Protein AF-A0A059Q2N5-F1 (afdb_monomer_lite)

Structure (mmCIF, N/CA/C/O backbone):
data_AF-A0A059Q2N5-F1
#
_entry.id   AF-A0A059Q2N5-F1
#
loop_
_atom_site.group_PDB
_atom_site.id
_atom_site.type_symbol
_atom_site.lab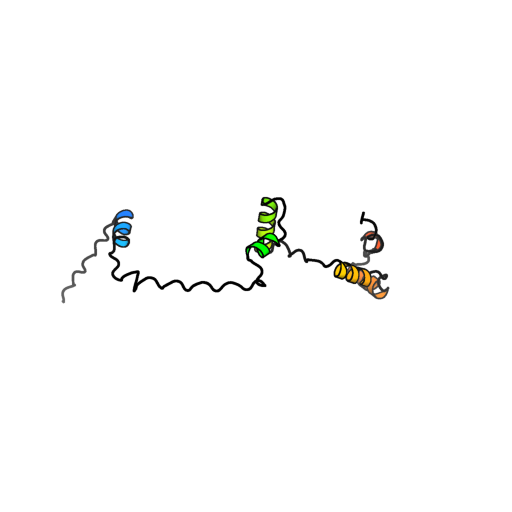el_atom_id
_atom_site.label_alt_id
_atom_site.label_comp_id
_atom_site.label_asym_id
_atom_site.label_entity_id
_atom_site.label_seq_id
_atom_site.pdbx_PDB_ins_code
_atom_site.Cartn_x
_atom_site.Cartn_y
_atom_site.Cartn_z
_atom_site.occupancy
_atom_site.B_iso_or_equiv
_atom_site.auth_seq_id
_atom_site.auth_comp_id
_atom_site.auth_asym_id
_atom_site.auth_atom_id
_atom_site.pdbx_PDB_model_num
ATOM 1 N N . MET A 1 1 ? 0.644 13.457 84.476 1.00 48.28 1 MET A N 1
ATOM 2 C CA . MET A 1 1 ? 0.980 12.696 83.256 1.00 48.28 1 MET A CA 1
ATOM 3 C C . MET A 1 1 ? -0.328 12.282 82.601 1.00 48.28 1 MET A C 1
ATOM 5 O O . MET A 1 1 ? -1.118 11.658 83.302 1.00 48.28 1 MET A O 1
ATOM 9 N N . PRO A 1 2 ? -0.624 12.721 81.366 1.00 49.97 2 PRO A N 1
ATOM 10 C CA . PRO A 1 2 ? -1.910 12.474 80.725 1.00 49.97 2 PRO A CA 1
ATOM 11 C C . PRO A 1 2 ? -1.990 11.068 80.114 1.00 49.97 2 PRO A C 1
ATOM 13 O O . PRO A 1 2 ? -0.990 10.477 79.713 1.00 49.97 2 PRO A O 1
ATOM 16 N N . THR A 1 3 ? -3.217 10.568 80.091 1.00 53.81 3 THR A N 1
ATOM 17 C CA . THR A 1 3 ? -3.716 9.303 79.551 1.00 53.81 3 THR A CA 1
ATOM 18 C C . THR A 1 3 ? -3.401 9.150 78.059 1.00 53.81 3 THR A C 1
ATOM 20 O O . THR A 1 3 ? -3.727 10.031 77.267 1.00 53.81 3 THR A O 1
ATOM 23 N N . VAL A 1 4 ? -2.790 8.023 77.674 1.00 58.91 4 VAL A N 1
ATOM 24 C CA . VAL A 1 4 ? -2.686 7.585 76.274 1.00 58.91 4 VAL A CA 1
ATOM 25 C C . VAL A 1 4 ? -4.030 6.997 75.858 1.00 58.91 4 VAL A C 1
ATOM 27 O O . VAL A 1 4 ? -4.540 6.073 76.490 1.00 58.91 4 VAL A O 1
ATOM 30 N N . ASP A 1 5 ? -4.591 7.597 74.817 1.00 48.28 5 ASP A N 1
ATOM 31 C CA . ASP A 1 5 ? -5.804 7.181 74.131 1.00 48.28 5 ASP A CA 1
ATOM 32 C C . ASP A 1 5 ? -5.587 5.811 73.473 1.00 48.28 5 ASP A C 1
ATOM 34 O O . ASP A 1 5 ? -4.593 5.577 72.775 1.00 48.28 5 ASP A O 1
ATOM 38 N N . GLY A 1 6 ? -6.494 4.879 73.756 1.00 43.91 6 GLY A N 1
ATOM 39 C CA . GLY A 1 6 ? -6.461 3.519 73.244 1.00 43.91 6 GLY A CA 1
ATOM 40 C C . GLY A 1 6 ? -6.873 3.507 71.781 1.00 43.91 6 GLY A C 1
ATOM 41 O O . GLY A 1 6 ? -8.053 3.371 71.468 1.00 43.91 6 GLY A O 1
ATOM 42 N N . GLY A 1 7 ? -5.894 3.619 70.884 1.00 44.41 7 GLY A N 1
ATOM 43 C CA . GLY A 1 7 ? -6.077 3.318 69.471 1.00 44.41 7 GLY A CA 1
ATOM 44 C C . GLY A 1 7 ? -6.576 1.884 69.313 1.00 44.41 7 GLY A C 1
ATOM 45 O O . GLY A 1 7 ? -5.833 0.930 69.538 1.00 44.41 7 GLY A O 1
ATOM 46 N N . VAL A 1 8 ? -7.849 1.747 68.946 1.00 50.94 8 VAL A N 1
ATOM 47 C CA . VAL A 1 8 ? -8.463 0.487 68.526 1.00 50.94 8 VAL A CA 1
ATOM 48 C C . VAL A 1 8 ? -7.635 -0.053 67.358 1.00 50.94 8 VAL A C 1
ATOM 50 O O . VAL A 1 8 ? -7.578 0.605 66.314 1.00 50.94 8 VAL A O 1
ATOM 53 N N . PRO A 1 9 ? -6.987 -1.226 67.470 1.00 48.66 9 PRO A N 1
ATOM 54 C CA . PRO A 1 9 ? -6.492 -1.882 66.280 1.00 48.66 9 PRO A CA 1
ATOM 55 C C . PRO A 1 9 ? -7.733 -2.289 65.492 1.00 48.66 9 PRO A C 1
ATOM 57 O O . PRO A 1 9 ? -8.501 -3.146 65.932 1.00 48.66 9 PRO A O 1
ATOM 60 N N . HIS A 1 10 ? -7.963 -1.652 64.341 1.00 47.88 10 HIS A N 1
ATOM 61 C CA . HIS A 1 10 ? -8.820 -2.244 63.327 1.00 47.88 10 HIS A CA 1
ATOM 62 C C . HIS A 1 10 ? -8.214 -3.607 63.022 1.00 47.88 10 HIS A C 1
ATOM 64 O O . HIS A 1 10 ? -7.188 -3.712 62.352 1.00 47.88 10 HIS A O 1
ATOM 70 N N . ALA A 1 11 ? -8.812 -4.637 63.616 1.00 44.19 11 ALA A N 1
ATOM 71 C CA . ALA A 1 11 ? -8.496 -6.015 63.345 1.00 44.19 11 ALA A CA 1
ATOM 72 C C . ALA A 1 11 ? -8.611 -6.185 61.832 1.00 44.19 11 ALA A C 1
ATOM 74 O O . ALA A 1 11 ? -9.702 -6.100 61.268 1.00 44.19 11 ALA A O 1
ATOM 75 N N . THR A 1 12 ? -7.473 -6.358 61.166 1.00 53.62 12 THR A N 1
ATOM 76 C CA . THR A 1 12 ? -7.417 -6.792 59.776 1.00 53.62 12 THR A CA 1
ATOM 77 C C . THR A 1 12 ? -7.909 -8.227 59.761 1.00 53.62 12 THR A C 1
ATOM 79 O O . THR A 1 12 ? -7.124 -9.171 59.845 1.00 53.62 12 THR A O 1
ATOM 82 N N . ALA A 1 13 ? -9.230 -8.380 59.744 1.00 57.78 13 ALA A N 1
ATOM 83 C CA . ALA A 1 13 ? -9.870 -9.632 59.420 1.00 57.78 13 ALA A CA 1
ATOM 84 C C . ALA A 1 13 ? -9.347 -10.037 58.039 1.00 57.78 13 ALA A C 1
ATOM 86 O O . ALA A 1 13 ? -9.549 -9.330 57.050 1.00 57.78 13 ALA A O 1
ATOM 87 N N . THR A 1 14 ? -8.620 -11.151 57.982 1.00 63.28 14 THR A N 1
ATOM 88 C CA . THR A 1 14 ? -8.324 -11.870 56.744 1.00 63.28 14 THR A CA 1
ATOM 89 C C . THR A 1 14 ? -9.640 -12.418 56.213 1.00 63.28 14 THR A C 1
ATOM 91 O O . THR A 1 14 ? -9.953 -13.592 56.398 1.00 63.28 14 THR A O 1
ATOM 94 N N . MET A 1 15 ? -10.447 -11.541 55.620 1.00 63.53 15 MET A N 1
ATOM 95 C CA . MET A 1 15 ? -11.584 -11.965 54.823 1.00 63.53 15 MET A CA 1
ATOM 96 C C . MET A 1 15 ? -11.041 -12.763 53.645 1.00 63.53 15 MET A C 1
ATOM 98 O O . MET A 1 15 ? -9.984 -12.441 53.083 1.00 63.53 15 MET A O 1
ATOM 102 N N . SER A 1 16 ? -11.740 -13.834 53.287 1.00 78.94 16 SER A N 1
ATOM 103 C CA . SER A 1 16 ? -11.401 -14.572 52.077 1.00 78.94 16 SER A CA 1
ATOM 104 C C . SER A 1 16 ? -11.477 -13.629 50.867 1.00 78.94 16 SER A C 1
ATOM 106 O O . SER A 1 16 ? -12.258 -12.676 50.848 1.00 78.94 16 SER A O 1
ATOM 108 N N . ILE A 1 17 ? -10.672 -13.881 49.829 1.00 78.00 17 ILE A N 1
ATOM 109 C CA . ILE A 1 17 ? -10.717 -13.080 48.589 1.00 78.00 17 ILE A CA 1
ATOM 110 C C . ILE A 1 17 ? -12.151 -13.030 48.035 1.00 78.00 17 ILE A C 1
ATOM 112 O O . ILE A 1 17 ? -12.569 -12.010 47.493 1.00 78.00 17 ILE A O 1
ATOM 116 N N . GLN A 1 18 ? -12.909 -14.114 48.217 1.00 79.94 18 GLN A N 1
ATOM 117 C CA . GLN A 1 18 ? -14.312 -14.200 47.840 1.00 79.94 18 GLN A CA 1
ATOM 118 C C . GLN A 1 18 ? -15.190 -13.215 48.626 1.00 79.94 18 GLN A C 1
ATOM 120 O O . GLN A 1 18 ? -15.881 -12.425 47.994 1.00 79.94 18 GLN A O 1
ATOM 125 N N . GLU A 1 19 ? -15.120 -13.191 49.961 1.00 79.31 19 GLU A N 1
ATOM 126 C CA . GLU A 1 19 ? -15.870 -12.222 50.784 1.00 79.31 19 GLU A CA 1
ATOM 127 C C . GLU A 1 19 ? -15.526 -10.775 50.430 1.00 79.31 19 GLU A C 1
ATOM 129 O O . GLU A 1 19 ? -16.417 -9.941 50.300 1.00 79.31 19 GLU A O 1
ATOM 134 N N . SER A 1 20 ? -14.241 -10.480 50.206 1.00 79.31 20 SER A N 1
ATOM 135 C CA . SER A 1 20 ? -13.808 -9.134 49.816 1.00 79.31 20 SER A CA 1
ATOM 136 C C . SER A 1 20 ? -14.355 -8.719 48.443 1.00 79.31 20 SER A C 1
ATOM 138 O O . SER A 1 20 ? -14.668 -7.547 48.222 1.00 79.31 20 SER A O 1
ATOM 140 N N . LEU A 1 21 ? -14.480 -9.661 47.502 1.00 77.31 21 LEU A N 1
ATOM 141 C CA . LEU A 1 21 ? -15.091 -9.399 46.199 1.00 77.31 21 LEU A CA 1
ATOM 142 C C . LEU A 1 21 ? -16.608 -9.258 46.302 1.00 77.31 21 LEU A C 1
ATOM 144 O O . LEU A 1 21 ? -17.155 -8.339 45.696 1.00 77.31 21 LEU A O 1
ATOM 148 N N . GLU A 1 22 ? -17.275 -10.122 47.066 1.00 77.56 22 GLU A N 1
ATOM 149 C CA . GLU A 1 22 ? -18.719 -10.052 47.295 1.00 77.56 22 GLU A CA 1
ATOM 150 C C . GLU A 1 22 ? -19.100 -8.723 47.955 1.00 77.56 22 GLU A C 1
ATOM 152 O O . GLU A 1 22 ? -19.988 -8.039 47.455 1.00 77.56 22 GLU A O 1
ATOM 157 N N . GLU A 1 23 ? -18.369 -8.273 48.976 1.00 78.25 23 GLU A N 1
ATOM 158 C CA . GLU A 1 23 ? -18.610 -6.977 49.619 1.00 78.25 23 GLU A CA 1
ATOM 159 C C . GLU A 1 23 ? -18.447 -5.801 48.639 1.00 78.25 23 GLU A C 1
ATOM 161 O O . GLU A 1 23 ? -19.230 -4.853 48.666 1.00 78.25 23 GLU A O 1
ATOM 166 N N . ARG A 1 24 ? -17.467 -5.866 47.726 1.00 70.69 24 ARG A N 1
ATOM 167 C CA . ARG A 1 24 ? -17.193 -4.792 46.754 1.00 70.69 24 ARG A CA 1
ATOM 168 C C . ARG A 1 24 ? -18.121 -4.801 45.540 1.00 70.69 24 ARG A C 1
ATOM 170 O O . ARG A 1 24 ? -18.365 -3.738 44.969 1.00 70.69 24 ARG A O 1
ATOM 177 N N . LEU A 1 25 ? -18.601 -5.970 45.120 1.00 71.69 25 LEU A N 1
ATOM 178 C CA . LEU A 1 25 ? -19.480 -6.135 43.956 1.00 71.69 25 LEU A CA 1
ATOM 179 C C . LEU A 1 25 ? -20.961 -6.000 44.323 1.00 71.69 25 LEU A C 1
ATOM 181 O O . LEU A 1 25 ? -21.741 -5.519 43.504 1.00 71.69 25 LEU A O 1
ATOM 185 N N . CYS A 1 26 ? -21.342 -6.376 45.546 1.00 67.25 26 CYS A N 1
ATOM 186 C CA . CYS A 1 26 ? -22.715 -6.283 46.044 1.00 67.25 26 CYS A CA 1
ATOM 187 C C . CYS A 1 26 ? -23.072 -4.892 46.587 1.00 67.25 26 CYS A C 1
ATOM 189 O O . CYS A 1 26 ? -24.144 -4.727 47.173 1.00 67.25 26 CYS A O 1
ATOM 191 N N . LEU A 1 27 ? -22.218 -3.879 46.394 1.00 74.19 27 LEU A N 1
ATOM 192 C CA . LEU A 1 27 ? -22.561 -2.513 46.770 1.00 74.19 27 LEU A CA 1
ATOM 193 C C . LEU A 1 27 ? -23.770 -2.043 45.946 1.00 74.19 27 LEU A C 1
ATOM 195 O O . LEU A 1 27 ? -23.695 -2.007 44.712 1.00 74.19 27 LEU A O 1
ATOM 199 N N . PRO A 1 28 ? -24.880 -1.645 46.594 1.00 69.75 28 PRO A N 1
ATOM 200 C CA . PRO A 1 28 ? -25.997 -1.057 45.879 1.00 69.75 28 PRO A CA 1
ATOM 201 C C . PRO A 1 28 ? -25.499 0.202 45.168 1.00 69.75 28 PRO A C 1
ATOM 203 O O . PRO A 1 28 ? -24.895 1.082 45.788 1.00 69.75 28 PRO A O 1
ATOM 206 N N . PHE A 1 29 ? -25.726 0.283 43.854 1.00 67.81 29 PHE A N 1
ATOM 207 C CA . PHE A 1 29 ? -25.371 1.459 43.066 1.00 67.81 29 PHE A CA 1
ATOM 208 C C . PHE A 1 29 ? -26.037 2.697 43.681 1.00 67.81 29 PHE A C 1
ATOM 210 O O . PHE A 1 29 ? -27.236 2.913 43.531 1.00 67.81 29 PHE A O 1
ATOM 217 N N . GLN A 1 30 ? -25.247 3.524 44.370 1.00 71.75 30 GLN A N 1
ATOM 218 C CA . GLN A 1 30 ? -25.733 4.733 45.048 1.00 71.75 30 GLN A CA 1
ATOM 219 C C . GLN A 1 30 ? -26.262 5.782 44.063 1.00 71.75 30 GLN A C 1
ATOM 221 O O . GLN A 1 30 ? -27.007 6.681 44.441 1.00 71.75 30 GLN A O 1
ATOM 226 N N . THR A 1 31 ? -25.876 5.678 42.788 1.00 76.19 31 THR A N 1
ATOM 227 C CA . THR A 1 31 ? -26.352 6.559 41.725 1.00 76.19 31 THR A CA 1
ATOM 228 C C . THR A 1 31 ? -26.975 5.739 40.601 1.00 76.19 31 THR A C 1
ATOM 230 O O . THR A 1 31 ? -26.434 4.694 40.231 1.00 76.19 31 THR A O 1
ATOM 233 N N . PRO A 1 32 ? -28.100 6.194 40.024 1.00 72.38 32 PRO A N 1
ATOM 234 C CA . PRO A 1 32 ? -28.697 5.510 38.891 1.00 72.38 32 PRO A CA 1
ATOM 235 C C . PRO A 1 32 ? -27.719 5.531 37.708 1.00 72.38 32 PRO A C 1
ATOM 237 O O . PRO A 1 32 ? -27.323 6.600 37.234 1.00 72.38 32 PRO A O 1
ATOM 240 N N . LEU A 1 33 ? -27.356 4.342 37.211 1.00 74.25 33 LEU A N 1
ATOM 241 C CA . LEU A 1 33 ? -26.521 4.172 36.011 1.00 74.25 33 LEU A CA 1
ATOM 242 C C . LEU A 1 33 ? -27.168 4.815 34.775 1.00 74.25 33 LEU A C 1
ATOM 244 O O . LEU A 1 33 ? -26.487 5.281 33.864 1.00 74.25 33 LEU A O 1
ATOM 248 N N . ILE A 1 34 ? -28.499 4.872 34.769 1.00 76.75 34 ILE A N 1
ATOM 249 C CA . ILE A 1 34 ? -29.309 5.445 33.702 1.00 76.75 34 ILE A CA 1
ATOM 250 C C . ILE A 1 34 ? -29.976 6.705 34.252 1.00 76.75 34 ILE A C 1
ATOM 252 O O . ILE A 1 34 ? -30.954 6.642 34.989 1.00 76.75 34 ILE A O 1
ATOM 256 N N . ARG A 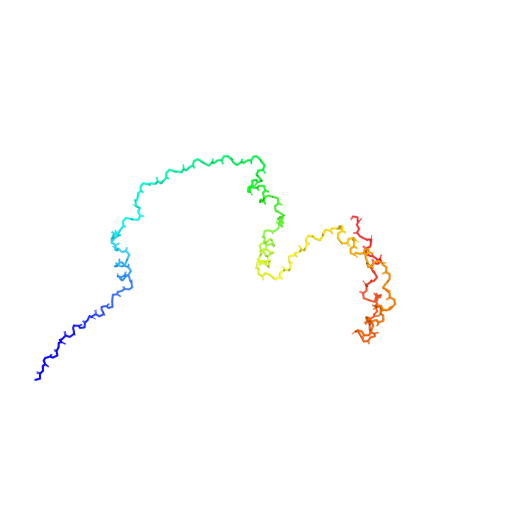1 35 ? -29.433 7.872 33.893 1.00 78.25 35 ARG A N 1
ATOM 257 C CA . ARG A 1 35 ? -29.921 9.187 34.354 1.00 78.25 35 ARG A CA 1
ATOM 258 C C . ARG A 1 35 ? -31.150 9.707 33.594 1.00 78.25 35 ARG A C 1
ATOM 260 O O . ARG A 1 35 ? -31.548 10.849 33.793 1.00 78.25 35 ARG A O 1
ATOM 267 N N . GLY A 1 36 ? -31.730 8.913 32.697 1.00 82.19 36 GLY A N 1
ATOM 268 C CA . GLY A 1 36 ? -32.885 9.323 31.906 1.00 82.19 36 GLY A CA 1
ATOM 269 C C . GLY A 1 36 ? -33.296 8.292 30.856 1.00 82.19 36 GLY A C 1
ATOM 270 O O . GLY A 1 36 ? -32.574 7.321 30.628 1.00 82.19 36 GLY A O 1
ATOM 271 N N . PRO A 1 37 ? -34.453 8.492 30.211 1.00 84.25 37 PRO A N 1
ATOM 272 C CA . PRO A 1 37 ? -34.957 7.578 29.197 1.00 84.25 37 PRO A CA 1
ATOM 273 C C . PRO A 1 37 ? -33.988 7.457 28.005 1.00 84.25 37 PRO A C 1
ATOM 275 O O . PRO A 1 37 ? -33.249 8.405 27.706 1.00 84.25 37 PRO A O 1
ATOM 278 N N . PRO A 1 38 ? -33.989 6.309 27.301 1.00 82.25 38 PRO A N 1
ATOM 279 C CA . PRO A 1 38 ? -33.192 6.117 26.098 1.00 82.25 38 PRO A CA 1
ATOM 280 C C . PRO A 1 38 ? -33.430 7.261 25.116 1.00 82.25 38 PRO A C 1
ATOM 282 O O . PRO A 1 38 ? -34.569 7.619 24.814 1.00 82.25 38 PRO A O 1
ATOM 285 N N . ARG A 1 39 ? -32.346 7.848 24.605 1.00 82.50 39 ARG A N 1
ATOM 286 C CA . ARG A 1 39 ? -32.471 8.860 23.557 1.00 82.50 39 ARG A CA 1
ATOM 287 C C . ARG A 1 39 ? -33.049 8.187 22.317 1.00 82.50 39 ARG A C 1
ATOM 289 O O . ARG A 1 39 ? -32.519 7.169 21.876 1.00 82.50 39 ARG A O 1
ATOM 296 N N . LEU A 1 40 ? -34.093 8.782 21.741 1.00 79.25 40 LEU A N 1
ATOM 297 C CA . LEU A 1 40 ? -34.623 8.359 20.448 1.00 79.25 40 LEU A CA 1
ATOM 298 C C . LEU A 1 40 ? -33.488 8.362 19.416 1.00 79.25 40 LEU A C 1
ATOM 300 O O . LEU A 1 40 ? -32.834 9.386 19.193 1.00 79.25 40 LEU A O 1
ATOM 304 N N . CYS A 1 41 ? -33.238 7.204 18.804 1.00 76.88 41 CYS A N 1
ATOM 305 C CA . CYS A 1 41 ? -32.293 7.094 17.705 1.00 76.88 41 CYS A CA 1
ATOM 306 C C . CYS A 1 41 ? -32.758 8.012 16.573 1.00 76.88 41 CYS A C 1
ATOM 308 O O . CYS A 1 41 ? -33.895 7.915 16.111 1.00 76.88 41 CYS A O 1
ATOM 310 N N . ARG A 1 42 ? -31.883 8.909 16.112 1.00 80.06 42 ARG A N 1
ATOM 311 C CA . ARG A 1 42 ? -32.182 9.688 14.911 1.00 80.06 42 ARG A CA 1
ATOM 312 C C . ARG A 1 42 ? -32.254 8.739 13.710 1.00 80.06 42 ARG A C 1
ATOM 314 O O . ARG A 1 42 ? -31.380 7.872 13.595 1.00 80.06 42 ARG A O 1
ATOM 321 N N . PRO A 1 43 ? -33.230 8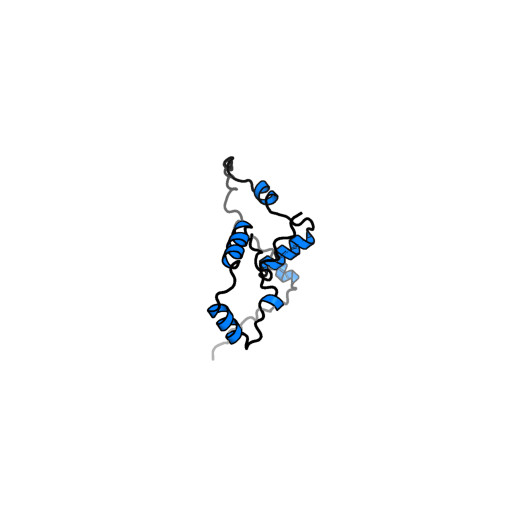.911 12.803 1.00 73.25 43 PRO A N 1
ATOM 322 C CA . PRO A 1 43 ? -33.221 8.210 11.531 1.00 73.25 43 PRO A CA 1
ATOM 323 C C . PRO A 1 43 ? -31.901 8.500 10.817 1.00 73.25 43 PRO A C 1
ATOM 325 O O . PRO A 1 43 ? -31.475 9.653 10.705 1.00 73.25 43 PRO A O 1
ATOM 328 N N . ARG A 1 44 ? -31.222 7.448 10.366 1.00 73.56 44 ARG A N 1
ATOM 329 C CA . ARG A 1 44 ? -29.987 7.586 9.597 1.00 73.56 44 ARG A CA 1
ATOM 330 C C . ARG A 1 44 ? -30.341 8.195 8.240 1.00 73.56 44 ARG A C 1
ATOM 332 O O . ARG A 1 44 ? -31.178 7.641 7.535 1.00 73.56 44 ARG A O 1
ATOM 339 N N . MET A 1 45 ? -29.712 9.311 7.869 1.00 77.44 45 MET A N 1
ATOM 340 C CA . MET A 1 45 ? -29.864 9.853 6.517 1.00 77.44 45 MET A CA 1
ATOM 341 C C . MET A 1 45 ? -29.386 8.817 5.488 1.00 77.44 45 MET A C 1
ATOM 343 O O . MET A 1 45 ? -28.326 8.215 5.703 1.00 77.44 45 MET A O 1
ATOM 347 N N . PRO A 1 46 ? -30.127 8.600 4.384 1.00 75.00 46 PRO A N 1
ATOM 348 C CA . PRO A 1 46 ? -29.649 7.786 3.277 1.00 75.00 46 PRO A CA 1
ATOM 349 C C . PRO A 1 46 ? -28.301 8.319 2.800 1.00 75.00 46 PRO A C 1
ATOM 351 O O . PRO A 1 46 ? -28.155 9.511 2.524 1.00 75.00 46 PRO A O 1
ATOM 354 N N . ALA A 1 47 ? -27.300 7.444 2.749 1.00 68.94 47 ALA A N 1
ATOM 355 C CA . ALA A 1 47 ? -26.010 7.816 2.199 1.00 68.94 47 ALA A CA 1
ATOM 356 C C . ALA A 1 47 ? -26.175 8.101 0.691 1.00 68.94 47 ALA A C 1
ATOM 358 O O . ALA A 1 47 ? -26.918 7.372 0.026 1.00 68.94 47 ALA A O 1
ATOM 359 N N . PRO A 1 48 ? -25.510 9.132 0.138 1.00 79.12 48 PRO A N 1
ATOM 360 C CA . PRO A 1 48 ? -25.566 9.431 -1.289 1.00 79.12 48 PRO A CA 1
ATOM 361 C C . PRO A 1 48 ? -25.177 8.215 -2.134 1.00 79.12 48 PRO A C 1
ATOM 363 O O . PRO A 1 48 ? -24.292 7.448 -1.747 1.00 79.12 48 PRO A O 1
ATOM 366 N N . VAL A 1 49 ? -25.786 8.069 -3.313 1.00 68.94 49 VAL A N 1
ATOM 367 C CA . VAL A 1 49 ? -25.509 6.964 -4.256 1.00 68.94 49 VAL A CA 1
ATOM 368 C C . VAL A 1 49 ? -24.037 6.941 -4.698 1.00 68.94 49 VAL A C 1
ATOM 370 O O . VAL A 1 49 ? -23.504 5.891 -5.030 1.00 68.94 49 VAL A O 1
ATOM 373 N N . THR A 1 50 ? -23.352 8.084 -4.626 1.00 72.00 50 THR A N 1
ATOM 374 C CA . THR A 1 50 ? -21.920 8.235 -4.923 1.00 72.00 50 THR A CA 1
ATOM 375 C C . THR A 1 50 ? -20.998 7.812 -3.779 1.00 72.00 50 THR A C 1
ATOM 377 O O . THR A 1 50 ? -19.785 7.723 -3.964 1.00 72.00 50 THR A O 1
ATOM 380 N N . SER A 1 51 ? -21.536 7.557 -2.581 1.00 70.94 51 SER A N 1
ATOM 381 C CA . SER A 1 51 ? -20.728 7.071 -1.467 1.00 70.94 51 SER A CA 1
ATOM 382 C C . SER A 1 51 ? -20.395 5.598 -1.688 1.00 70.94 51 SER A C 1
ATOM 384 O O . SER A 1 51 ? -21.267 4.731 -1.647 1.00 70.94 51 SER A O 1
ATOM 386 N N . VAL A 1 52 ? -19.113 5.313 -1.930 1.00 70.12 52 VAL A N 1
ATOM 387 C CA . VAL A 1 52 ? -18.625 3.938 -2.068 1.00 70.12 52 VAL A CA 1
ATOM 388 C C . VAL A 1 52 ? -18.974 3.183 -0.788 1.00 70.12 52 VAL A C 1
ATOM 390 O O . VAL A 1 52 ? -18.512 3.535 0.312 1.00 70.12 52 VAL A O 1
ATOM 393 N N . ARG A 1 53 ? -19.814 2.148 -0.908 1.00 76.81 53 ARG A N 1
ATOM 394 C CA . ARG A 1 53 ? -20.271 1.411 0.266 1.00 76.81 53 ARG A CA 1
ATOM 395 C C . ARG A 1 53 ? -19.073 0.727 0.912 1.00 76.81 53 ARG A C 1
ATOM 397 O O . ARG A 1 53 ? -18.059 0.417 0.289 1.00 76.81 53 ARG A O 1
ATOM 404 N N . ARG A 1 54 ? -19.159 0.506 2.225 1.00 76.56 54 ARG A N 1
ATOM 405 C CA . ARG A 1 54 ? -18.111 -0.225 2.952 1.00 76.56 54 ARG A CA 1
ATOM 406 C C . ARG A 1 54 ? -17.902 -1.625 2.361 1.00 76.56 54 ARG A C 1
ATOM 408 O O . ARG A 1 54 ? -16.762 -2.062 2.316 1.00 76.56 54 ARG A O 1
ATOM 415 N N . SER A 1 55 ? -18.971 -2.275 1.896 1.00 76.81 55 SER A N 1
ATOM 416 C CA . SER A 1 55 ? -18.916 -3.539 1.151 1.00 76.81 55 SER A CA 1
ATOM 417 C C . SER A 1 55 ? -18.001 -3.435 -0.062 1.00 76.81 55 SER A C 1
ATOM 419 O O . SER A 1 55 ? -17.085 -4.233 -0.203 1.00 76.81 55 SER A O 1
ATOM 421 N N . ASP A 1 56 ? -18.193 -2.398 -0.868 1.00 75.00 56 ASP A N 1
ATOM 422 C CA . ASP A 1 56 ? -17.496 -2.229 -2.140 1.00 75.00 56 ASP A CA 1
ATOM 423 C C . ASP A 1 56 ? -16.015 -1.935 -1.889 1.00 75.00 56 ASP A C 1
ATOM 425 O O . ASP A 1 56 ? -15.151 -2.495 -2.550 1.00 75.00 56 ASP A O 1
ATOM 429 N N . ARG A 1 57 ? -15.694 -1.151 -0.848 1.00 76.38 57 ARG A N 1
ATOM 430 C CA . ARG A 1 57 ? -14.301 -0.943 -0.402 1.00 76.38 57 ARG A CA 1
ATOM 431 C C . ARG A 1 57 ? -13.630 -2.207 0.129 1.00 76.38 57 ARG A C 1
ATOM 433 O O . ARG A 1 57 ? -12.414 -2.322 0.030 1.00 76.38 57 ARG A O 1
ATOM 440 N N . ILE A 1 58 ? -14.388 -3.106 0.756 1.00 73.06 58 ILE A N 1
ATOM 441 C CA . ILE A 1 58 ? -13.856 -4.385 1.240 1.00 73.06 58 ILE A CA 1
ATOM 442 C C . ILE A 1 58 ? -13.622 -5.326 0.053 1.00 73.06 58 ILE A C 1
ATOM 444 O O . ILE A 1 58 ? -12.568 -5.943 -0.006 1.00 73.06 58 ILE A O 1
ATOM 448 N N . ALA A 1 59 ? -14.554 -5.375 -0.902 1.00 71.88 59 ALA A N 1
ATOM 449 C CA . ALA A 1 59 ? -14.462 -6.210 -2.098 1.00 71.88 59 ALA A CA 1
ATOM 450 C C . ALA A 1 59 ? -13.395 -5.729 -3.096 1.00 71.88 59 ALA A C 1
ATOM 452 O O . ALA A 1 59 ? -12.743 -6.543 -3.736 1.00 71.88 59 ALA A O 1
ATOM 453 N N . ALA A 1 60 ? -13.185 -4.415 -3.209 1.00 71.19 60 ALA A N 1
ATOM 454 C CA . ALA A 1 60 ? -12.154 -3.832 -4.068 1.00 71.19 60 ALA A CA 1
ATOM 455 C C . ALA A 1 60 ? -10.736 -3.974 -3.497 1.00 71.19 60 ALA A C 1
ATOM 457 O O . ALA A 1 60 ? -9.765 -3.640 -4.174 1.00 71.19 60 ALA A O 1
ATOM 458 N N . LYS A 1 61 ? -10.592 -4.415 -2.241 1.00 75.88 61 LYS A N 1
ATOM 459 C CA . LYS A 1 61 ? -9.280 -4.618 -1.636 1.00 75.88 61 LYS A CA 1
ATOM 460 C C . LYS A 1 61 ? -8.692 -5.920 -2.191 1.00 75.88 61 LYS A C 1
ATOM 462 O O . LYS A 1 61 ? -9.303 -6.964 -1.971 1.00 75.88 61 LYS A O 1
ATOM 467 N N . PRO A 1 62 ? -7.525 -5.888 -2.859 1.00 65.38 62 PRO A N 1
ATOM 468 C CA . PRO A 1 62 ? -6.876 -7.105 -3.324 1.00 65.38 62 PRO A CA 1
ATOM 469 C C . PRO A 1 62 ? -6.638 -8.033 -2.132 1.00 65.38 62 PRO A C 1
ATOM 471 O O . PRO A 1 62 ? -6.045 -7.628 -1.126 1.00 65.38 62 PRO A O 1
ATOM 474 N N . GLN A 1 63 ? -7.165 -9.248 -2.223 1.00 74.00 63 GLN A N 1
ATOM 475 C CA . GLN A 1 63 ? -7.026 -10.280 -1.209 1.00 74.00 63 GLN A CA 1
ATOM 476 C C . GLN A 1 63 ? -6.180 -11.406 -1.793 1.00 74.00 63 GLN A C 1
ATOM 478 O O . GLN A 1 63 ? -6.427 -11.855 -2.909 1.00 74.00 63 GLN A O 1
ATOM 483 N N . GLU A 1 64 ? -5.181 -11.845 -1.035 1.00 78.50 64 GLU A N 1
ATOM 484 C CA . GLU A 1 64 ? -4.428 -13.049 -1.372 1.00 78.50 64 GLU A CA 1
ATOM 485 C C . GLU A 1 64 ? -5.380 -14.254 -1.344 1.00 78.50 64 GLU A C 1
ATOM 487 O O . GLU A 1 64 ? -6.208 -14.356 -0.436 1.00 78.50 64 GLU A O 1
ATOM 492 N N . ALA A 1 65 ? -5.269 -15.172 -2.307 1.00 81.94 65 ALA A N 1
ATOM 493 C CA . ALA A 1 65 ? -6.144 -16.349 -2.372 1.00 81.94 65 ALA A CA 1
ATOM 494 C C . ALA A 1 65 ? -6.020 -17.250 -1.125 1.00 81.94 65 ALA A C 1
ATOM 496 O O . ALA A 1 65 ? -6.969 -17.934 -0.744 1.00 81.94 65 ALA A O 1
ATOM 497 N N . ASP A 1 66 ? -4.856 -17.222 -0.471 1.00 87.94 66 ASP A N 1
ATOM 498 C CA . ASP A 1 66 ? -4.588 -17.897 0.795 1.00 87.94 66 ASP A CA 1
ATOM 499 C C . ASP A 1 66 ? -4.736 -16.915 1.967 1.00 87.94 66 ASP A C 1
ATOM 501 O O . ASP A 1 66 ? -3.941 -15.983 2.148 1.00 87.94 66 ASP A O 1
ATOM 505 N N . SER A 1 67 ? -5.740 -17.158 2.812 1.00 81.81 67 SER A N 1
ATOM 506 C CA . SER A 1 67 ? -6.021 -16.341 3.997 1.00 81.81 67 SER A CA 1
ATOM 507 C C . SER A 1 67 ? -4.852 -16.284 4.984 1.00 81.81 67 SER A C 1
ATOM 509 O O . SER A 1 67 ? -4.678 -15.280 5.679 1.00 81.81 67 SER A O 1
ATOM 511 N N . THR A 1 68 ? -4.040 -17.341 5.054 1.00 87.06 68 THR A N 1
ATOM 512 C CA . THR A 1 68 ? -2.885 -17.418 5.956 1.00 87.06 68 THR A CA 1
ATOM 513 C C . THR A 1 68 ? -1.788 -16.479 5.484 1.00 87.06 68 THR A C 1
ATOM 515 O O . THR A 1 68 ? -1.270 -15.686 6.273 1.00 87.06 68 THR A O 1
ATOM 518 N N . LYS A 1 69 ? -1.489 -16.504 4.181 1.00 83.00 69 LYS A N 1
ATOM 519 C CA . LYS A 1 69 ? -0.533 -15.579 3.564 1.00 83.00 69 LYS A CA 1
ATOM 520 C C . LYS A 1 69 ? -0.994 -14.136 3.712 1.00 83.00 69 LYS A C 1
ATOM 522 O O . LYS A 1 69 ? -0.207 -13.291 4.126 1.00 83.00 69 LYS A O 1
ATOM 527 N N . GLN A 1 70 ? -2.281 -13.857 3.495 1.00 85.31 70 GLN A N 1
ATOM 528 C CA . GLN A 1 70 ? -2.821 -12.518 3.722 1.00 85.31 70 GLN A CA 1
ATOM 529 C C . GLN A 1 70 ? -2.616 -12.051 5.171 1.00 85.31 70 GLN A C 1
ATOM 531 O O . GLN A 1 70 ? -2.191 -10.917 5.401 1.00 85.31 70 GLN A O 1
ATOM 536 N N . ALA A 1 71 ? -2.905 -12.911 6.154 1.00 85.50 71 ALA A N 1
ATOM 537 C CA . ALA A 1 71 ? -2.735 -12.587 7.567 1.00 85.50 71 ALA A CA 1
ATOM 538 C C . ALA A 1 71 ? -1.262 -12.325 7.917 1.00 85.50 71 ALA A C 1
ATOM 540 O O . ALA A 1 71 ? -0.965 -11.349 8.610 1.00 85.50 71 ALA A O 1
ATOM 541 N N . GLN A 1 72 ? -0.345 -13.143 7.391 1.00 88.00 72 GLN A N 1
ATOM 542 C CA . GLN A 1 72 ? 1.097 -12.944 7.536 1.00 88.00 72 GLN A CA 1
ATOM 543 C C . GLN A 1 72 ? 1.541 -11.614 6.914 1.00 88.00 72 GLN A C 1
ATOM 545 O O . GLN A 1 72 ? 2.205 -10.826 7.582 1.00 88.00 72 GLN A O 1
ATOM 550 N N . CYS A 1 73 ? 1.113 -11.299 5.690 1.00 82.81 73 CYS A N 1
ATOM 551 C CA . CYS A 1 73 ? 1.432 -10.032 5.031 1.00 82.81 73 CYS A CA 1
ATOM 552 C C . CYS A 1 73 ? 0.911 -8.821 5.816 1.00 82.81 73 CYS A C 1
ATOM 554 O O . CYS A 1 73 ? 1.653 -7.864 6.037 1.00 82.81 73 CYS A O 1
ATOM 556 N N . VAL A 1 74 ? -0.339 -8.864 6.292 1.00 86.19 74 VAL A N 1
ATOM 557 C CA . VAL A 1 74 ? -0.914 -7.794 7.125 1.00 86.19 74 VAL A CA 1
ATOM 558 C C . VAL A 1 74 ? -0.131 -7.636 8.429 1.00 86.19 74 VAL A C 1
ATOM 560 O O . VAL A 1 74 ? 0.127 -6.509 8.853 1.00 86.19 74 VAL A O 1
ATOM 563 N N . LEU A 1 75 ? 0.268 -8.741 9.065 1.00 89.56 75 LEU A N 1
ATOM 564 C CA . LEU A 1 75 ? 1.082 -8.708 10.277 1.00 89.56 75 LEU A CA 1
ATOM 565 C C . LEU A 1 75 ? 2.445 -8.061 10.007 1.00 89.56 75 LEU A C 1
ATOM 567 O O . LEU A 1 75 ? 2.814 -7.117 10.703 1.00 89.56 75 LEU A O 1
ATOM 571 N N . MET A 1 76 ? 3.144 -8.496 8.960 1.00 89.56 76 MET A N 1
ATOM 572 C CA . MET A 1 76 ? 4.445 -7.949 8.568 1.00 89.56 76 MET A CA 1
ATOM 573 C C . MET A 1 76 ? 4.370 -6.451 8.238 1.00 89.56 76 MET A C 1
ATOM 575 O O . MET A 1 76 ? 5.241 -5.688 8.656 1.00 89.56 76 MET A O 1
ATOM 579 N N . GLN A 1 77 ? 3.305 -6.000 7.564 1.00 83.88 77 GLN A N 1
ATOM 580 C CA . GLN A 1 77 ? 3.059 -4.577 7.292 1.00 83.88 77 GLN A CA 1
ATOM 581 C C . GLN A 1 77 ? 2.819 -3.775 8.579 1.00 83.88 77 GLN A C 1
ATOM 583 O O . GLN A 1 77 ? 3.387 -2.697 8.755 1.00 83.88 77 GLN A O 1
ATOM 588 N N . LYS A 1 78 ? 2.009 -4.296 9.511 1.00 87.50 78 LYS A N 1
ATOM 589 C CA . LYS A 1 78 ? 1.747 -3.638 10.805 1.00 87.50 78 LYS A CA 1
ATOM 590 C C . LYS A 1 78 ? 3.002 -3.539 11.668 1.00 87.50 78 LYS A C 1
ATOM 592 O O . LYS A 1 78 ? 3.176 -2.541 12.362 1.00 87.50 78 LYS A O 1
ATOM 597 N N . LEU A 1 79 ? 3.863 -4.552 11.600 1.00 91.50 79 LEU A N 1
ATOM 598 C CA . LEU A 1 79 ? 5.156 -4.583 12.281 1.00 91.50 79 LEU A CA 1
ATOM 599 C C . LEU A 1 79 ? 6.244 -3.793 11.536 1.00 91.50 79 LEU A C 1
ATOM 601 O O . LEU A 1 79 ? 7.369 -3.727 12.017 1.00 91.50 79 LEU A O 1
ATOM 605 N N . ARG A 1 80 ? 5.920 -3.182 10.383 1.00 85.38 80 ARG A N 1
ATOM 606 C CA . ARG A 1 80 ? 6.863 -2.460 9.509 1.00 85.38 80 ARG A CA 1
ATOM 607 C C . ARG A 1 80 ? 8.072 -3.305 9.080 1.00 85.38 80 ARG A C 1
ATOM 609 O O . ARG A 1 80 ? 9.123 -2.760 8.768 1.00 85.38 80 ARG A O 1
ATOM 616 N N . MET A 1 81 ? 7.917 -4.628 9.058 1.00 81.44 81 MET A N 1
ATOM 617 C CA . MET A 1 81 ? 8.965 -5.573 8.654 1.00 81.44 81 MET A CA 1
ATOM 618 C C . MET A 1 81 ? 9.026 -5.771 7.139 1.00 81.44 81 MET A C 1
ATOM 620 O O . MET A 1 81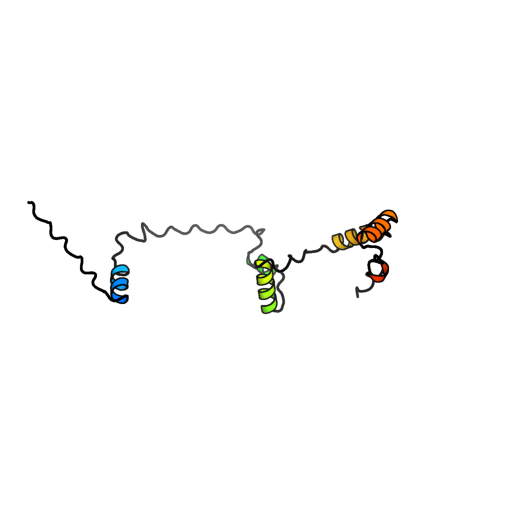 ? 10.005 -6.292 6.619 1.00 81.44 81 MET A O 1
ATOM 624 N N . VAL A 1 82 ? 7.978 -5.359 6.430 1.00 72.06 82 VAL A N 1
ATOM 625 C CA . VAL A 1 82 ? 7.928 -5.319 4.970 1.00 72.06 82 VAL A CA 1
ATOM 626 C C . VAL A 1 82 ? 7.720 -3.864 4.583 1.00 72.06 82 VAL A C 1
ATOM 628 O O . VAL A 1 82 ? 6.741 -3.245 5.013 1.00 72.06 82 VAL A O 1
ATOM 631 N N . ALA A 1 83 ? 8.648 -3.311 3.796 1.00 60.38 83 ALA A N 1
ATOM 632 C CA . ALA A 1 83 ? 8.401 -2.049 3.114 1.00 60.38 83 ALA A CA 1
ATOM 633 C C . ALA A 1 83 ? 7.118 -2.232 2.292 1.00 60.38 83 ALA A C 1
ATOM 635 O O . ALA A 1 83 ? 6.991 -3.269 1.635 1.00 60.38 83 ALA A O 1
ATOM 636 N N . PRO A 1 84 ? 6.143 -1.304 2.355 1.00 59.00 84 PRO A N 1
ATOM 637 C CA . PRO A 1 84 ? 4.963 -1.410 1.511 1.00 59.00 84 PRO A CA 1
ATOM 638 C C . PRO A 1 84 ? 5.461 -1.632 0.090 1.00 59.00 84 PRO A C 1
ATOM 640 O O . PRO A 1 84 ? 6.267 -0.829 -0.378 1.00 59.00 84 PRO A O 1
ATOM 643 N N . SER A 1 85 ? 5.052 -2.736 -0.550 1.00 60.56 85 SER A N 1
ATOM 644 C CA . SER A 1 85 ? 5.342 -2.932 -1.966 1.00 60.56 85 SER A CA 1
ATOM 645 C C . SER A 1 85 ? 4.835 -1.663 -2.632 1.00 60.56 85 SER A C 1
ATOM 647 O O . SER A 1 85 ? 3.622 -1.403 -2.549 1.00 60.56 85 SER A O 1
ATOM 649 N N . PRO A 1 86 ? 5.712 -0.809 -3.182 1.00 58.97 86 PRO A N 1
ATOM 650 C CA . PRO A 1 86 ? 5.200 0.334 -3.883 1.00 58.97 86 PRO A CA 1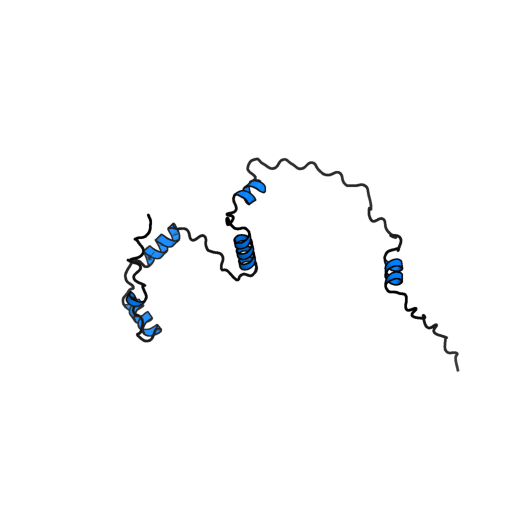
ATOM 651 C C . PRO A 1 86 ? 4.336 -0.267 -4.986 1.00 58.97 86 PRO A C 1
ATOM 653 O O . PRO A 1 86 ? 4.718 -1.252 -5.620 1.00 58.97 86 PRO A O 1
ATOM 656 N N . ASN A 1 87 ? 3.127 0.256 -5.159 1.00 61.31 87 ASN A N 1
ATOM 657 C CA . ASN A 1 87 ? 2.459 0.095 -6.436 1.00 61.31 87 ASN A CA 1
ATOM 658 C C . ASN A 1 87 ? 3.364 0.838 -7.423 1.00 61.31 87 ASN A C 1
ATOM 660 O O . ASN A 1 87 ? 3.246 2.053 -7.584 1.00 61.31 87 ASN A O 1
ATOM 664 N N . VAL A 1 88 ? 4.402 0.150 -7.904 1.00 61.28 88 VAL A N 1
ATOM 665 C CA . VAL A 1 88 ? 5.352 0.730 -8.831 1.00 61.28 88 VAL A CA 1
ATOM 666 C C . VAL A 1 88 ? 4.617 0.720 -10.147 1.00 61.28 88 VAL A C 1
ATOM 668 O O . VAL A 1 88 ? 4.476 -0.317 -10.791 1.00 61.28 88 VAL A O 1
ATOM 671 N N . ASP A 1 89 ? 4.079 1.883 -10.487 1.00 74.94 89 ASP A N 1
ATOM 672 C CA . ASP A 1 89 ? 3.465 2.103 -11.777 1.00 74.94 89 ASP A CA 1
ATOM 673 C C . ASP A 1 89 ? 4.453 1.666 -12.864 1.00 74.94 89 ASP A C 1
ATOM 675 O O . ASP A 1 89 ? 5.597 2.127 -12.913 1.00 74.94 89 ASP A O 1
ATOM 679 N N . SER A 1 90 ? 4.004 0.760 -13.727 1.00 74.94 90 SER A N 1
ATOM 680 C CA . SER A 1 90 ? 4.737 0.314 -14.910 1.00 74.94 90 SER A CA 1
ATOM 681 C C . SER A 1 90 ? 5.291 1.484 -15.735 1.00 74.94 90 SER A C 1
ATOM 683 O O . SER A 1 90 ? 6.391 1.391 -16.285 1.00 74.94 90 SER A O 1
ATOM 685 N N . GLU A 1 91 ? 4.593 2.626 -15.757 1.00 77.69 91 GLU A N 1
ATOM 686 C CA . GLU A 1 91 ? 5.069 3.835 -16.421 1.00 77.69 91 GLU A CA 1
ATOM 687 C C . GLU A 1 91 ? 6.275 4.463 -15.700 1.00 77.69 91 GLU A C 1
ATOM 689 O O . GLU A 1 91 ? 7.225 4.898 -16.357 1.00 77.69 91 GLU A O 1
ATOM 694 N N . MET A 1 92 ? 6.283 4.473 -14.361 1.00 77.81 92 MET A N 1
ATOM 695 C CA . MET A 1 92 ? 7.428 4.932 -13.567 1.00 77.81 92 MET A CA 1
ATOM 696 C C . MET A 1 92 ? 8.634 4.009 -13.730 1.00 77.81 92 MET A C 1
ATOM 698 O O . MET A 1 92 ? 9.745 4.511 -13.885 1.00 77.81 92 MET A O 1
ATOM 702 N N . VAL A 1 93 ? 8.426 2.686 -13.761 1.00 76.50 93 VAL A N 1
ATOM 703 C CA . VAL A 1 93 ? 9.509 1.725 -14.046 1.00 76.50 93 VAL A CA 1
ATOM 704 C C . VAL A 1 93 ? 10.116 2.014 -15.413 1.00 76.50 93 VAL A C 1
ATOM 706 O O . VAL A 1 93 ? 11.334 2.105 -15.539 1.00 76.50 93 VAL A O 1
ATOM 709 N N . ARG A 1 94 ? 9.275 2.218 -16.433 1.00 80.06 94 ARG A N 1
ATOM 710 C CA . ARG A 1 94 ? 9.731 2.516 -17.793 1.00 80.06 94 ARG A CA 1
ATOM 711 C C . ARG A 1 94 ? 10.504 3.834 -17.868 1.00 80.06 94 ARG A C 1
ATOM 713 O O . ARG A 1 94 ? 11.556 3.874 -18.494 1.00 80.06 94 ARG A O 1
ATOM 720 N N . LYS A 1 95 ? 10.018 4.899 -17.218 1.00 81.62 95 LYS A N 1
ATOM 721 C CA . LYS A 1 95 ? 10.708 6.204 -17.162 1.00 81.62 95 LYS A CA 1
ATOM 722 C C . LYS A 1 95 ? 12.050 6.105 -16.444 1.00 81.62 95 LYS A C 1
ATOM 724 O O . LYS A 1 95 ? 13.037 6.664 -16.915 1.00 81.62 95 LYS A O 1
ATOM 729 N N . TYR A 1 96 ? 12.091 5.369 -15.336 1.00 77.69 96 TYR A N 1
ATOM 730 C CA . TYR A 1 96 ? 13.323 5.100 -14.607 1.00 77.69 96 TYR A CA 1
ATOM 731 C C . TYR A 1 96 ? 14.321 4.354 -15.498 1.00 77.69 96 TYR A C 1
ATOM 733 O O . TYR A 1 96 ? 15.411 4.862 -15.733 1.00 77.69 96 TYR A O 1
ATOM 741 N N . LYS A 1 97 ? 13.917 3.228 -16.101 1.00 74.31 97 LYS A N 1
ATOM 742 C CA . LYS A 1 97 ? 14.759 2.469 -17.040 1.00 74.31 97 LYS A CA 1
ATOM 743 C C . LYS A 1 97 ? 15.265 3.333 -18.199 1.00 74.31 97 LYS A C 1
ATOM 745 O O . LYS A 1 97 ? 16.449 3.297 -18.493 1.00 74.31 97 LYS A O 1
ATOM 750 N N . ALA A 1 98 ? 14.412 4.165 -18.797 1.00 75.44 98 ALA A N 1
ATOM 751 C CA . ALA A 1 98 ? 14.802 5.078 -19.875 1.00 75.44 98 ALA A CA 1
ATOM 752 C C . ALA A 1 98 ? 15.809 6.158 -19.437 1.00 75.44 98 ALA A C 1
ATOM 754 O O . ALA A 1 98 ? 16.565 6.670 -20.255 1.00 75.44 98 ALA A O 1
ATOM 755 N N . THR A 1 99 ? 15.834 6.515 -18.151 1.00 73.19 99 THR A N 1
ATOM 756 C CA . THR A 1 99 ? 16.809 7.478 -17.612 1.00 73.19 99 THR A CA 1
ATOM 757 C C . THR A 1 99 ? 18.207 6.858 -17.520 1.00 73.19 99 THR A C 1
ATOM 759 O O . THR A 1 99 ? 19.199 7.565 -17.667 1.00 73.19 99 THR A O 1
ATOM 762 N N . PHE A 1 100 ? 18.281 5.539 -17.324 1.00 67.81 100 PHE A N 1
ATOM 763 C CA . PHE A 1 100 ? 19.525 4.775 -17.183 1.00 67.81 100 PHE A CA 1
ATOM 764 C C . PHE A 1 100 ? 19.822 3.868 -18.389 1.00 67.81 100 PHE A C 1
ATOM 766 O O . PHE A 1 100 ? 20.729 3.049 -18.327 1.00 67.81 100 PHE A O 1
ATOM 773 N N . SER A 1 101 ? 19.074 4.000 -19.491 1.00 64.38 101 SER A N 1
ATOM 774 C CA . SER A 1 101 ? 19.285 3.200 -20.707 1.00 64.38 101 SER A CA 1
ATOM 775 C C . SER A 1 101 ? 20.477 3.681 -21.534 1.00 64.38 101 SER A C 1
ATOM 777 O O . SER A 1 101 ? 20.932 2.976 -22.429 1.00 64.38 101 SER A O 1
ATOM 779 N N . ALA A 1 102 ? 20.960 4.899 -21.278 1.00 69.19 102 ALA A N 1
ATOM 780 C CA . ALA A 1 102 ? 22.208 5.377 -21.848 1.00 69.19 102 ALA A CA 1
ATOM 781 C C . ALA A 1 102 ? 23.389 4.800 -21.050 1.00 69.19 102 ALA A C 1
ATOM 783 O O . ALA A 1 102 ? 23.302 4.739 -19.820 1.00 69.19 102 ALA A O 1
ATOM 784 N N . PRO A 1 103 ? 24.499 4.429 -21.715 1.00 69.19 103 PRO A N 1
ATOM 785 C CA . PRO A 1 103 ? 25.744 4.127 -21.025 1.00 69.19 103 PRO A CA 1
ATOM 786 C C . PRO A 1 103 ? 26.080 5.244 -20.034 1.00 69.19 103 PRO A C 1
ATOM 788 O O . PRO A 1 103 ? 25.888 6.427 -20.337 1.00 69.19 103 PRO A O 1
ATOM 791 N N . LEU A 1 104 ? 26.546 4.868 -18.841 1.00 70.88 104 LEU A N 1
ATOM 792 C CA . LEU A 1 104 ? 27.015 5.837 -17.856 1.00 70.88 104 LEU A CA 1
ATOM 793 C C . LEU A 1 104 ? 28.068 6.742 -18.506 1.00 70.88 104 LEU A C 1
ATOM 795 O O . LEU A 1 104 ? 28.897 6.280 -19.284 1.00 70.88 104 LEU A O 1
ATOM 799 N N . LEU A 1 105 ? 28.035 8.034 -18.183 1.00 78.12 105 LEU A N 1
ATOM 800 C CA . LEU A 1 105 ? 29.093 8.956 -18.594 1.00 78.12 105 LEU A CA 1
ATOM 801 C C . LEU A 1 105 ? 30.434 8.467 -18.036 1.00 78.12 105 LEU A C 1
ATOM 803 O O . LEU A 1 105 ? 30.491 8.054 -16.875 1.00 78.12 105 LEU A O 1
ATOM 807 N N . ASP A 1 106 ? 31.505 8.601 -18.820 1.00 77.69 106 ASP A N 1
ATOM 808 C CA . ASP A 1 106 ? 32.855 8.147 -18.453 1.00 77.69 106 ASP A CA 1
ATOM 809 C C . ASP A 1 106 ? 33.269 8.633 -17.055 1.00 77.69 106 ASP A C 1
ATOM 811 O O . ASP A 1 106 ? 33.727 7.857 -16.221 1.00 77.69 106 ASP A O 1
ATOM 815 N N . SER A 1 107 ? 32.980 9.897 -16.731 1.00 79.81 107 SER A N 1
ATOM 816 C CA . SER A 1 107 ? 33.276 10.487 -15.418 1.00 79.81 107 SER A CA 1
ATOM 817 C C . SER A 1 107 ? 32.516 9.839 -14.255 1.00 79.81 107 SER A C 1
ATOM 819 O O . SER A 1 107 ? 33.009 9.791 -13.129 1.00 79.81 107 SER A O 1
ATOM 821 N N . THR A 1 108 ? 31.307 9.337 -14.507 1.00 78.19 108 THR A N 1
ATOM 822 C CA . THR A 1 108 ? 30.500 8.629 -13.504 1.00 78.19 108 THR A CA 1
ATOM 823 C C . THR A 1 108 ? 31.038 7.218 -13.302 1.00 78.19 108 THR A C 1
ATOM 825 O O . THR A 1 108 ? 31.123 6.753 -12.168 1.00 78.19 108 THR A O 1
ATOM 828 N N . GLN A 1 109 ? 31.462 6.559 -14.381 1.00 76.31 109 GLN A N 1
ATOM 829 C CA . GLN A 1 109 ? 32.084 5.241 -14.316 1.00 76.31 109 GLN A CA 1
ATOM 830 C C . GLN A 1 109 ? 33.437 5.286 -13.589 1.00 76.31 109 GLN A C 1
ATOM 832 O O . GLN A 1 109 ? 33.686 4.446 -12.726 1.00 76.31 109 GLN A O 1
ATOM 837 N N . GLU A 1 110 ? 34.265 6.299 -13.850 1.00 80.88 110 GLU A N 1
ATOM 838 C CA . GLU A 1 110 ? 35.522 6.534 -13.126 1.00 80.88 110 GLU A CA 1
ATOM 839 C C . GLU A 1 110 ? 35.291 6.804 -11.632 1.00 80.88 110 GLU A C 1
ATOM 841 O O . GLU A 1 110 ? 35.982 6.243 -10.779 1.00 80.88 110 GLU A O 1
ATOM 846 N N . ALA A 1 111 ? 34.288 7.620 -11.291 1.00 82.38 111 ALA A N 1
ATOM 847 C CA . ALA A 1 111 ? 33.941 7.894 -9.898 1.00 82.38 111 ALA A CA 1
ATOM 848 C C . ALA A 1 111 ? 33.475 6.628 -9.159 1.00 82.38 111 ALA A C 1
ATOM 850 O O . ALA A 1 111 ? 33.843 6.419 -8.002 1.00 82.38 111 ALA A O 1
ATOM 851 N N . LEU A 1 112 ? 32.695 5.769 -9.823 1.00 79.12 112 LEU A N 1
ATOM 852 C CA . LEU A 1 112 ? 32.251 4.493 -9.261 1.00 79.12 112 LEU A CA 1
ATOM 853 C C . LEU A 1 112 ? 33.415 3.508 -9.114 1.00 79.12 112 LEU A C 1
ATOM 855 O O . LEU A 1 112 ? 33.545 2.888 -8.061 1.00 79.12 112 LEU A O 1
ATOM 859 N N . GLN A 1 113 ? 34.309 3.421 -10.100 1.00 82.00 113 GLN A N 1
ATOM 860 C CA . GLN A 1 113 ? 35.536 2.629 -9.980 1.00 82.00 113 GLN A CA 1
ATOM 861 C C . GLN A 1 113 ? 36.383 3.089 -8.792 1.00 82.00 113 GLN A C 1
ATOM 863 O O . GLN A 1 113 ? 36.818 2.256 -8.003 1.00 82.00 113 GLN A O 1
ATOM 868 N N . LEU A 1 114 ? 36.563 4.399 -8.599 1.00 84.50 114 LEU A N 1
ATOM 869 C CA . LEU A 1 114 ? 37.286 4.929 -7.444 1.00 84.50 114 LEU A CA 1
ATOM 870 C C . LEU A 1 114 ? 36.581 4.595 -6.118 1.00 84.50 114 LEU A C 1
ATOM 872 O O . LEU A 1 114 ? 37.242 4.247 -5.141 1.00 84.50 114 LEU A O 1
ATOM 876 N N . HIS A 1 115 ? 35.247 4.676 -6.081 1.00 79.44 115 HIS A N 1
ATOM 877 C CA . HIS A 1 115 ? 34.454 4.398 -4.882 1.00 79.44 115 HIS A CA 1
ATOM 878 C C . HIS A 1 115 ? 34.495 2.921 -4.467 1.00 79.44 115 HIS A C 1
ATOM 880 O O . HIS A 1 115 ? 34.576 2.621 -3.277 1.00 79.44 115 HIS A O 1
ATOM 886 N N . PHE A 1 116 ? 34.485 2.009 -5.442 1.00 79.12 116 PHE A N 1
ATOM 887 C CA . PHE A 1 116 ? 34.543 0.560 -5.229 1.00 79.12 116 PHE A CA 1
ATOM 888 C C . PHE A 1 116 ? 35.964 -0.019 -5.335 1.00 79.12 116 PHE A C 1
ATOM 890 O O . PHE A 1 116 ? 36.130 -1.232 -5.406 1.00 79.12 116 PHE A O 1
ATOM 897 N N . GLY A 1 117 ? 37.004 0.821 -5.342 1.00 78.75 117 GLY A N 1
ATOM 898 C CA . GLY A 1 117 ? 38.398 0.362 -5.297 1.00 78.75 117 GLY A CA 1
ATOM 899 C C . GLY A 1 117 ? 38.896 -0.349 -6.562 1.00 78.75 117 GLY A C 1
ATOM 900 O O . GLY A 1 117 ? 39.817 -1.155 -6.479 1.00 78.75 117 GLY A O 1
ATOM 901 N N . GLY A 1 118 ? 38.314 -0.051 -7.725 1.00 71.19 118 GLY A N 1
ATOM 902 C CA . GLY A 1 118 ? 38.721 -0.581 -9.030 1.00 71.19 118 GLY A CA 1
ATOM 903 C C . GLY A 1 118 ? 38.029 -1.882 -9.444 1.00 71.19 118 GLY A C 1
ATOM 904 O O . GLY A 1 118 ? 38.255 -2.351 -10.553 1.00 71.19 118 GLY A O 1
ATOM 905 N N . GLU A 1 119 ? 37.157 -2.439 -8.600 1.00 71.56 119 GLU A N 1
ATOM 906 C CA . GLU A 1 119 ? 36.442 -3.703 -8.856 1.00 71.56 119 GLU A CA 1
ATOM 907 C C . GLU A 1 119 ? 35.055 -3.493 -9.505 1.00 71.56 119 GLU A C 1
ATOM 909 O O . GLU A 1 119 ? 34.250 -4.415 -9.618 1.00 71.56 119 GLU A O 1
ATOM 914 N N . PHE A 1 120 ? 34.747 -2.265 -9.940 1.00 70.81 120 PHE A N 1
ATOM 915 C CA . PHE A 1 120 ? 33.475 -1.946 -10.587 1.00 70.81 120 PHE A CA 1
ATOM 916 C C . PHE A 1 120 ? 33.472 -2.409 -12.054 1.00 70.81 120 PHE A C 1
ATOM 918 O O . PHE A 1 120 ? 33.894 -1.671 -12.946 1.00 70.81 120 PHE A O 1
ATOM 925 N N . ASP A 1 121 ? 32.966 -3.619 -12.294 1.00 71.31 121 ASP A N 1
ATOM 926 C CA . ASP A 1 121 ? 32.625 -4.134 -13.624 1.00 71.31 121 ASP A CA 1
ATOM 927 C C . ASP A 1 121 ? 31.096 -4.094 -13.842 1.00 71.31 121 ASP A C 1
ATOM 929 O O . ASP A 1 121 ? 30.368 -4.954 -13.331 1.00 71.31 121 ASP A O 1
ATOM 933 N N . PRO A 1 122 ? 30.574 -3.097 -14.582 1.00 67.00 122 PRO A N 1
ATOM 934 C CA . PRO A 1 122 ? 29.139 -2.971 -14.815 1.00 67.00 122 PRO A CA 1
ATOM 935 C C . PRO A 1 122 ? 28.550 -4.142 -15.621 1.00 67.00 122 PRO A C 1
ATOM 937 O O . PRO A 1 122 ? 27.360 -4.417 -15.480 1.00 67.00 122 PRO A O 1
ATOM 940 N N . VAL A 1 123 ? 29.360 -4.856 -16.411 1.00 68.06 123 VAL A N 1
ATOM 941 C CA . VAL A 1 123 ? 28.919 -6.019 -17.197 1.00 68.06 123 VAL A CA 1
ATOM 942 C C . VAL A 1 123 ? 28.811 -7.251 -16.296 1.00 68.06 123 VAL A C 1
ATOM 944 O O . VAL A 1 123 ? 27.776 -7.912 -16.280 1.00 68.06 123 VAL A O 1
ATOM 947 N N . ALA A 1 124 ? 29.816 -7.524 -15.456 1.00 69.81 124 ALA A N 1
ATOM 948 C CA . ALA A 1 124 ? 29.751 -8.638 -14.500 1.00 69.81 124 ALA A CA 1
ATOM 949 C C . ALA A 1 124 ? 28.661 -8.460 -13.425 1.00 69.81 124 ALA A C 1
ATOM 951 O O . ALA A 1 124 ? 28.132 -9.445 -12.904 1.00 69.81 124 ALA A O 1
ATOM 952 N N . MET A 1 125 ? 28.301 -7.215 -13.098 1.00 67.81 125 MET A N 1
ATOM 953 C CA . MET A 1 125 ? 27.233 -6.900 -12.144 1.00 67.81 125 MET A CA 1
ATOM 954 C C . MET A 1 125 ? 25.821 -6.893 -12.753 1.00 67.81 125 MET A C 1
ATOM 956 O O . MET A 1 125 ? 24.874 -6.577 -12.032 1.00 67.81 125 MET A O 1
ATOM 960 N N . ASN A 1 126 ? 25.653 -7.272 -14.029 1.00 61.16 126 ASN A N 1
ATOM 961 C CA . ASN A 1 126 ? 24.369 -7.223 -14.750 1.00 61.16 126 ASN A CA 1
ATOM 962 C C . ASN A 1 126 ? 23.710 -5.829 -14.671 1.00 61.16 126 ASN A C 1
ATOM 964 O O . ASN A 1 126 ? 22.499 -5.698 -14.476 1.00 61.16 126 ASN A O 1
ATOM 968 N N . LEU A 1 127 ? 24.525 -4.768 -14.739 1.00 61.62 127 LEU A N 1
ATOM 969 C CA . LEU A 1 127 ? 24.045 -3.385 -14.822 1.00 61.62 127 LEU A CA 1
ATOM 970 C C . LEU A 1 127 ? 23.820 -2.951 -16.275 1.00 61.62 127 LEU A C 1
ATOM 972 O O . LEU A 1 127 ? 23.385 -1.821 -16.513 1.00 61.62 127 LEU A O 1
ATOM 976 N N . ASP A 1 128 ? 24.072 -3.830 -17.247 1.00 60.00 128 ASP A N 1
ATOM 977 C CA . ASP A 1 128 ? 23.592 -3.661 -18.607 1.00 60.00 128 ASP A CA 1
ATOM 978 C C . ASP A 1 128 ? 22.075 -3.878 -18.621 1.00 60.00 128 ASP A C 1
ATOM 980 O O . ASP A 1 128 ? 21.518 -4.931 -18.906 1.00 60.00 128 ASP A O 1
ATOM 984 N N . MET A 1 129 ? 21.341 -2.806 -18.341 1.00 57.62 129 MET A N 1
ATOM 985 C CA . MET A 1 129 ? 19.875 -2.805 -18.382 1.00 57.62 129 MET A CA 1
ATOM 986 C C . MET A 1 129 ? 19.287 -3.076 -19.791 1.00 57.62 129 MET A C 1
ATOM 988 O O . MET A 1 129 ? 18.091 -2.876 -19.998 1.00 57.62 129 MET A O 1
ATOM 992 N N . ILE A 1 130 ? 20.121 -3.505 -20.745 1.00 54.72 130 ILE A N 1
ATOM 993 C CA . ILE A 1 130 ? 19.837 -3.791 -22.150 1.00 54.72 130 ILE A CA 1
ATOM 994 C C . ILE A 1 130 ? 19.108 -5.141 -22.310 1.00 54.72 130 ILE A C 1
ATOM 996 O O . ILE A 1 130 ? 18.272 -5.253 -23.200 1.00 54.72 130 ILE A O 1
ATOM 1000 N N . GLU A 1 131 ? 19.336 -6.141 -21.445 1.00 50.34 131 GLU A N 1
ATOM 1001 C CA . GLU A 1 131 ? 18.809 -7.511 -21.648 1.00 50.34 131 GLU A CA 1
ATOM 1002 C C . GLU A 1 131 ? 17.438 -7.790 -20.986 1.00 50.34 131 GLU A C 1
ATOM 1004 O O . GLU A 1 131 ? 16.813 -8.821 -21.219 1.00 50.34 131 GLU A O 1
ATOM 1009 N N . MET A 1 132 ? 16.879 -6.871 -20.189 1.00 49.72 132 MET A N 1
ATOM 1010 C CA . MET A 1 132 ? 15.605 -7.126 -19.483 1.00 49.72 132 MET A CA 1
ATOM 1011 C C . MET A 1 132 ? 14.328 -6.933 -20.333 1.00 49.72 132 MET A C 1
ATOM 1013 O O . MET A 1 132 ? 13.256 -6.728 -19.753 1.00 49.72 132 MET A O 1
ATOM 1017 N N . ASP A 1 133 ? 14.422 -6.957 -21.665 1.00 50.34 133 ASP A N 1
ATOM 1018 C CA . ASP A 1 133 ? 13.284 -6.738 -22.579 1.00 50.34 133 ASP A CA 1
ATOM 1019 C C . ASP A 1 133 ? 12.635 -8.038 -23.106 1.00 50.34 133 ASP A C 1
ATOM 1021 O O . ASP A 1 133 ? 11.644 -7.977 -23.829 1.00 50.34 133 ASP A O 1
ATOM 1025 N N . GLU A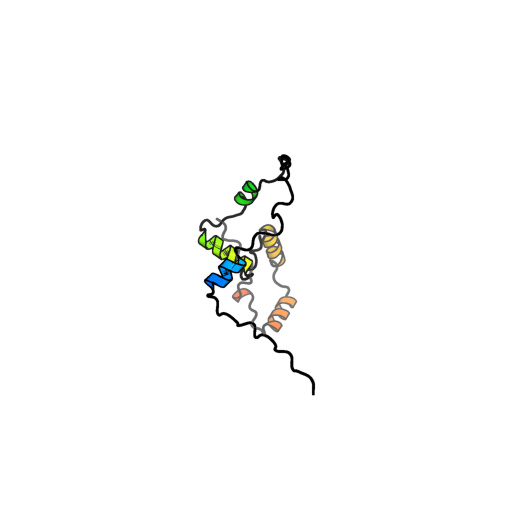 1 134 ? 13.106 -9.226 -22.701 1.00 51.16 134 GLU A N 1
ATOM 1026 C CA . GLU A 1 134 ? 12.595 -10.507 -23.224 1.00 51.16 134 GLU A CA 1
ATOM 1027 C C . GLU A 1 134 ? 11.971 -11.453 -22.178 1.00 51.16 134 GLU A C 1
ATOM 1029 O O . GLU A 1 134 ? 12.315 -12.624 -22.136 1.00 51.16 134 GLU A O 1
ATOM 1034 N N . VAL A 1 135 ? 10.998 -11.027 -21.360 1.00 47.66 135 VAL A N 1
ATOM 1035 C CA . VAL A 1 135 ? 9.970 -11.977 -20.858 1.00 47.66 135 VAL A CA 1
ATOM 1036 C C . VAL A 1 135 ? 8.631 -11.262 -20.648 1.00 47.66 135 VAL A C 1
ATOM 1038 O O . VAL A 1 135 ? 8.250 -10.908 -19.533 1.00 47.66 135 VAL A O 1
ATOM 1041 N N . ALA A 1 136 ? 7.890 -11.070 -21.735 1.00 43.78 136 ALA A N 1
ATOM 1042 C CA . ALA A 1 136 ? 6.447 -10.860 -21.689 1.00 43.78 136 ALA A CA 1
ATOM 1043 C C . ALA A 1 136 ? 5.794 -11.630 -22.847 1.00 43.78 136 ALA A C 1
ATOM 1045 O O . ALA A 1 136 ? 5.540 -11.069 -23.910 1.00 43.78 136 ALA A O 1
ATOM 1046 N N . ASN A 1 137 ? 5.556 -12.926 -22.626 1.00 36.47 137 ASN A N 1
ATOM 1047 C CA . ASN A 1 137 ? 4.500 -13.694 -23.289 1.00 36.47 137 ASN A CA 1
ATOM 1048 C C . ASN A 1 137 ? 3.549 -14.211 -22.210 1.00 36.47 137 ASN A C 1
ATOM 1050 O O . ASN A 1 137 ? 4.065 -14.769 -21.214 1.00 36.47 137 ASN A O 1
#

Foldseek 3Di:
DDDDDDDDPPPPPPDDPVVVVCVVVVPDPPDPPDPDDDDPDDPDPPDDPPPQDPVNVVVPPDDDPDPVVRVVVVVCVVVVVDDPPPPCPPVNVVVVLVVLQDPDDPVVQVVVCVVVVNPDDCVVVVVNSVPPPPDDD

Organism: NCBI:txid131158

pLDDT: mean 71.25, std 11.76, range [36.47, 91.5]

Secondary structure (DSSP, 8-state):
-PPPP-----------HHHHHHHHHS---SS-S--SSPPPPPPPPPPPTTS--HHHHHHTS---SSHHHHHHHHHHHHTT-S-------HHHHHHHHHHSSSPPPHHHHHHHHHHTTT---TTTTT--TTSTT----

Radius of gyration: 36.49 Å; chains: 1; bounding box: 74×31×106 Å

Sequence (137 aa):
MPTVDGGVPHATATMSIQESLEERLCLPFQTPLIRGPPRLCRPRMPAPVTSVRRSDRIAAKPQEADSTKQAQCVLMQKLRMVAPSPNVDSEMVRKYKATFSAPLLDSTQEALQLHFGGEFDPVAMNLDMIEMDEVAN